Protein AF-A0A3P6RIS3-F1 (afdb_monomer_lite)

InterPro domains:
  IPR002110 Ankyrin repeat [PF12796] (1-81)
  IPR002110 Ankyrin repeat [PS50088] (1-27)
  IPR002110 Ankyrin repeat [SM00248] (1-24)
  IPR002110 Ankyrin repeat [SM00248] (29-58)
  IPR002110 Ankyrin repeat [SM00248] (59-87)
  IPR036770 Ankyrin repeat-containing domain superfamily [G3DSA:1.25.40.20] (1-86)
  IPR036770 Ankyrin repeat-containing domain superfamily [SSF48403] (2-82)
  IPR051631 Ankyrin repeat and KH/SAM domain-containing protein [PTHR23206] (1-82)

Sequence (87 aa):
MEAAREGHVHVVKILLENGAQVNATTDETMETALTVAACGGFTEVLDVLVKHGGDLELGTNTPLMEAAQEGHASTVNYILAAVKPVC

Secondary structure (DSSP, 8-state):
-HHHHTT-HHHHHHHHHTT--TT---TTT---HHHHHHHTT-HHHHHHHHHTT--TT-SSS-HHHHHHHTT-HHHHHHHHHHSS---

pLDDT: mean 94.3, std 10.42, range [45.28, 98.69]

Radius of gyration: 11.81 Å; chains: 1; bounding box: 27×23×30 Å

Organism: Cylicostephanus goldi (NCBI:txid71465)

Foldseek 3Di:
DVCLLVLVQVVLLVCVVVPNDLCDADPPFRDGSLLSNLLVLNQSNNVSSVVSVRDQPGTPQGSLNNNVVNVSVVNNVSVVVSPDDDD

Structure (mmCIF, N/CA/C/O backbone):
data_AF-A0A3P6RIS3-F1
#
_entry.id   AF-A0A3P6RIS3-F1
#
loop_
_atom_site.group_PDB
_atom_site.id
_atom_site.type_symbol
_atom_site.label_atom_id
_atom_site.label_alt_id
_atom_site.label_comp_id
_atom_site.label_asym_id
_atom_site.label_entity_id
_atom_site.label_seq_id
_atom_site.pdbx_PDB_ins_code
_atom_site.Cartn_x
_atom_site.Cartn_y
_atom_site.Cartn_z
_atom_site.occupancy
_atom_site.B_iso_or_equiv
_atom_site.auth_seq_id
_atom_site.auth_comp_id
_atom_site.auth_asym_id
_atom_site.auth_atom_id
_atom_site.pdbx_PDB_model_num
ATOM 1 N N . MET A 1 1 ? 0.250 -0.444 9.014 1.00 92.94 1 MET A N 1
ATOM 2 C CA . MET A 1 1 ? 1.394 -0.356 8.086 1.00 92.94 1 MET A CA 1
ATOM 3 C C . MET A 1 1 ? 2.089 -1.707 7.956 1.00 92.94 1 MET A C 1
ATOM 5 O O . MET A 1 1 ? 2.092 -2.235 6.858 1.00 92.94 1 MET A O 1
ATOM 9 N N . GLU A 1 2 ? 2.521 -2.337 9.055 1.00 96.94 2 GLU A N 1
ATOM 10 C CA . GLU A 1 2 ? 3.171 -3.669 9.036 1.00 96.94 2 GLU A CA 1
ATOM 11 C C . GLU A 1 2 ? 2.423 -4.752 8.243 1.00 96.94 2 GLU A C 1
ATOM 13 O O . GLU A 1 2 ? 2.990 -5.370 7.351 1.00 96.94 2 GLU A O 1
ATOM 18 N N . ALA A 1 3 ? 1.116 -4.930 8.469 1.00 98.31 3 ALA A N 1
ATOM 19 C CA . ALA A 1 3 ? 0.338 -5.909 7.701 1.00 98.31 3 ALA A CA 1
ATOM 20 C C . ALA A 1 3 ? 0.341 -5.633 6.182 1.00 98.31 3 ALA A C 1
ATOM 22 O O . ALA A 1 3 ? 0.234 -6.562 5.390 1.00 98.31 3 ALA A O 1
ATOM 23 N N . ALA A 1 4 ? 0.465 -4.367 5.773 1.00 98.19 4 ALA A N 1
ATOM 24 C CA . ALA A 1 4 ? 0.543 -3.985 4.369 1.00 98.19 4 ALA A CA 1
ATOM 25 C C . ALA A 1 4 ? 1.948 -4.214 3.788 1.00 98.19 4 ALA A C 1
ATOM 27 O O . ALA A 1 4 ? 2.064 -4.696 2.665 1.00 98.19 4 ALA A O 1
ATOM 28 N N . ARG A 1 5 ? 2.993 -3.942 4.584 1.00 97.25 5 ARG A N 1
ATOM 29 C CA . ARG A 1 5 ? 4.405 -4.205 4.262 1.00 97.25 5 ARG A CA 1
ATOM 30 C C . ARG A 1 5 ? 4.696 -5.692 4.047 1.00 97.25 5 ARG A C 1
ATOM 32 O O . ARG A 1 5 ? 5.553 -6.022 3.245 1.00 97.25 5 ARG A O 1
ATOM 39 N N . GLU A 1 6 ? 3.955 -6.573 4.714 1.00 98.25 6 GLU A N 1
ATOM 40 C CA . GLU A 1 6 ? 4.081 -8.034 4.576 1.00 98.25 6 GLU A CA 1
ATOM 41 C C . GLU A 1 6 ? 3.029 -8.651 3.629 1.00 98.25 6 GLU A C 1
ATOM 43 O O . GLU A 1 6 ? 2.870 -9.872 3.553 1.00 98.25 6 GLU A O 1
ATOM 48 N N . GLY A 1 7 ? 2.229 -7.831 2.936 1.00 98.00 7 GLY A N 1
ATOM 49 C CA . GLY A 1 7 ? 1.229 -8.322 1.980 1.00 98.00 7 GLY A CA 1
ATOM 50 C C . GLY A 1 7 ? 0.041 -9.074 2.605 1.00 98.00 7 GLY A C 1
ATOM 51 O O . GLY A 1 7 ? -0.672 -9.802 1.915 1.00 98.00 7 GLY A O 1
ATOM 52 N N . HIS A 1 8 ? -0.201 -8.940 3.912 1.00 98.56 8 HIS A N 1
ATOM 53 C CA . HIS A 1 8 ? -1.223 -9.686 4.652 1.00 98.56 8 HIS A CA 1
ATOM 54 C C . HIS A 1 8 ? -2.633 -9.100 4.463 1.00 98.56 8 HIS A C 1
ATOM 56 O O . HIS A 1 8 ? -3.208 -8.490 5.368 1.00 98.56 8 HIS A O 1
ATOM 62 N N . VAL A 1 9 ? -3.231 -9.337 3.292 1.00 98.56 9 VAL A N 1
ATOM 63 C CA . VAL A 1 9 ? -4.543 -8.797 2.879 1.00 98.56 9 VAL A CA 1
ATOM 64 C C . VAL A 1 9 ? -5.641 -8.997 3.931 1.00 98.56 9 VAL A C 1
ATOM 66 O O . VAL A 1 9 ? -6.384 -8.066 4.239 1.00 98.56 9 VAL A O 1
ATOM 69 N N . HIS A 1 10 ? -5.762 -10.201 4.501 1.00 98.38 10 HIS A N 1
ATOM 70 C CA . HIS A 1 10 ? -6.832 -10.494 5.461 1.00 98.38 10 HIS A CA 1
ATOM 71 C C . HIS A 1 10 ? -6.674 -9.710 6.772 1.00 98.38 10 HIS A C 1
ATOM 73 O O . HIS A 1 10 ? -7.655 -9.209 7.313 1.00 98.38 10 HIS A O 1
ATOM 79 N N . VAL A 1 11 ? -5.436 -9.532 7.243 1.00 98.69 11 VAL A N 1
ATOM 80 C CA . VAL A 1 11 ? -5.148 -8.745 8.450 1.00 98.69 11 VAL A CA 1
ATOM 81 C C . VAL A 1 11 ? -5.412 -7.261 8.195 1.00 98.69 11 VAL A C 1
ATOM 83 O O . VAL A 1 11 ? -5.999 -6.595 9.042 1.00 98.69 11 VAL A O 1
ATOM 86 N N . VAL A 1 12 ? -5.055 -6.750 7.011 1.00 98.62 12 VAL A N 1
ATOM 87 C CA . VAL A 1 12 ? -5.368 -5.368 6.610 1.00 98.62 12 VAL A CA 1
ATOM 88 C C . VAL A 1 12 ? -6.877 -5.108 6.657 1.00 98.62 12 VAL A C 1
ATOM 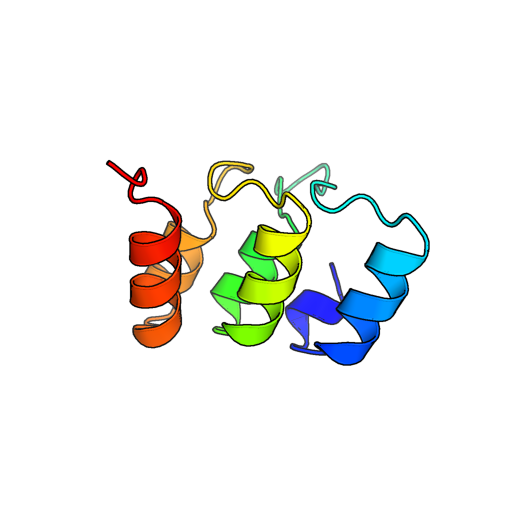90 O O . VAL A 1 12 ? -7.291 -4.103 7.230 1.00 98.62 12 VAL A O 1
ATOM 93 N N . LYS A 1 13 ? -7.702 -6.027 6.134 1.00 98.56 13 LYS A N 1
ATOM 94 C CA . LYS A 1 13 ? -9.172 -5.914 6.197 1.00 98.56 13 LYS A CA 1
ATOM 95 C C . LYS A 1 13 ? -9.680 -5.845 7.638 1.00 98.56 13 LYS A C 1
ATOM 97 O O . LYS A 1 13 ? -10.384 -4.900 7.971 1.00 98.56 13 LYS A O 1
ATOM 102 N N . ILE A 1 14 ? -9.249 -6.771 8.502 1.00 98.62 14 ILE A N 1
ATOM 103 C CA . ILE A 1 14 ? -9.643 -6.790 9.922 1.00 98.62 14 ILE A CA 1
ATOM 104 C C . ILE A 1 14 ? -9.303 -5.458 10.602 1.00 98.62 14 ILE A C 1
ATOM 106 O O . ILE A 1 14 ? -10.121 -4.912 11.340 1.00 98.62 14 ILE A O 1
ATOM 110 N N . LEU A 1 15 ? -8.107 -4.916 10.358 1.00 98.62 15 LEU A N 1
ATOM 111 C CA . LEU A 1 15 ? -7.686 -3.647 10.955 1.00 98.62 15 LEU A CA 1
ATOM 112 C C . LEU A 1 15 ? -8.578 -2.480 10.505 1.00 98.62 15 LEU A C 1
ATOM 114 O O . LEU A 1 15 ? -9.011 -1.690 11.343 1.00 98.62 15 LEU A O 1
ATOM 118 N N . LEU A 1 16 ? -8.882 -2.383 9.209 1.00 98.38 16 LEU A N 1
ATOM 119 C CA . LEU A 1 16 ? -9.737 -1.324 8.661 1.00 98.38 16 LEU A CA 1
ATOM 120 C C . LEU A 1 16 ? -11.181 -1.438 9.168 1.00 98.38 16 LEU A C 1
ATOM 122 O O . LEU A 1 16 ? -11.766 -0.437 9.577 1.00 98.38 16 LEU A O 1
ATOM 126 N N . GLU A 1 17 ? -11.725 -2.654 9.230 1.00 98.00 17 GLU A N 1
ATOM 127 C CA . GLU A 1 17 ? -13.061 -2.932 9.779 1.00 98.00 17 GLU A CA 1
ATOM 128 C C . GLU A 1 17 ? -13.180 -2.550 11.266 1.00 98.00 17 GLU A C 1
ATOM 130 O O . GLU A 1 17 ? -14.270 -2.237 11.738 1.00 98.00 17 GLU A O 1
ATOM 135 N N . ASN A 1 18 ? -12.060 -2.517 11.998 1.00 98.31 18 ASN A N 1
ATOM 136 C CA . ASN A 1 18 ? -11.990 -2.094 13.401 1.00 98.31 18 ASN A CA 1
ATOM 137 C C . ASN A 1 18 ? -11.558 -0.625 13.581 1.00 98.31 18 ASN A C 1
ATOM 139 O O . ASN A 1 18 ? -11.190 -0.216 14.681 1.00 98.31 18 ASN A O 1
ATOM 143 N N . GLY A 1 19 ? -11.619 0.186 12.521 1.00 97.44 19 GLY A N 1
ATOM 144 C CA . GLY A 1 19 ? -11.412 1.633 12.608 1.00 97.44 19 GLY A CA 1
ATOM 145 C C . GLY A 1 19 ? -9.952 2.081 12.548 1.00 97.44 19 GLY A C 1
ATOM 146 O O . GLY A 1 19 ? -9.648 3.201 12.958 1.00 97.44 19 GLY A O 1
ATOM 147 N N . ALA A 1 20 ? -9.037 1.247 12.040 1.00 98.12 20 ALA A N 1
ATOM 148 C CA . ALA A 1 20 ? -7.682 1.703 11.748 1.00 98.12 20 ALA A CA 1
ATOM 149 C C . ALA A 1 20 ? -7.702 2.866 10.741 1.00 98.12 20 ALA A C 1
ATOM 151 O O . ALA A 1 20 ? -8.413 2.837 9.736 1.00 98.12 20 ALA A O 1
ATOM 152 N N . GLN A 1 21 ? -6.884 3.889 10.993 1.00 97.81 21 GLN A N 1
ATOM 153 C CA . GLN A 1 21 ? -6.777 5.047 10.113 1.00 97.81 21 GLN A CA 1
ATOM 154 C C . GLN A 1 21 ? -6.001 4.673 8.840 1.00 97.81 21 GLN A C 1
ATOM 156 O O . GLN A 1 21 ? -4.790 4.461 8.879 1.00 97.81 21 GLN A O 1
ATOM 161 N N . VAL A 1 22 ? -6.705 4.602 7.706 1.00 97.69 22 VAL A N 1
ATOM 162 C CA . VAL A 1 22 ? -6.143 4.186 6.404 1.00 97.69 22 VAL A CA 1
ATOM 163 C C . VAL A 1 22 ? -5.001 5.091 5.919 1.00 97.69 22 VAL A C 1
ATOM 165 O O . VAL A 1 22 ? -4.026 4.603 5.354 1.00 97.69 22 VAL A O 1
ATOM 168 N N . ASN A 1 23 ? -5.096 6.388 6.220 1.00 97.31 23 ASN A N 1
ATOM 169 C CA . ASN A 1 23 ? -4.153 7.435 5.815 1.00 97.31 23 ASN A CA 1
ATOM 170 C C . ASN A 1 23 ? -3.186 7.832 6.944 1.00 97.31 23 ASN A C 1
ATOM 172 O O . ASN A 1 23 ? -2.680 8.950 6.957 1.00 97.31 23 ASN A O 1
ATOM 176 N N . ALA A 1 24 ? -2.963 6.953 7.926 1.00 96.75 24 ALA A N 1
ATOM 177 C CA . ALA A 1 24 ? -1.955 7.197 8.954 1.00 96.75 24 ALA A CA 1
ATOM 178 C C . ALA A 1 24 ? -0.554 7.268 8.329 1.00 96.75 24 ALA A C 1
ATOM 180 O O . ALA A 1 24 ? -0.214 6.443 7.474 1.00 96.75 24 ALA A O 1
ATOM 181 N N . THR A 1 25 ? 0.250 8.223 8.797 1.00 96.50 25 THR A N 1
ATOM 182 C CA . THR A 1 25 ? 1.625 8.455 8.347 1.00 96.50 25 THR A CA 1
ATOM 183 C C . THR A 1 25 ? 2.633 8.195 9.460 1.00 96.50 25 THR A C 1
ATOM 185 O O . THR A 1 25 ? 2.302 8.293 10.642 1.00 96.50 25 THR A O 1
ATOM 188 N N . THR A 1 26 ? 3.873 7.886 9.095 1.00 93.12 26 THR A N 1
ATOM 189 C CA . THR A 1 26 ? 5.020 7.966 10.012 1.00 93.12 26 THR A CA 1
ATOM 190 C C . THR A 1 26 ? 5.534 9.406 10.100 1.00 93.12 26 THR A C 1
ATOM 192 O O . THR A 1 26 ? 5.477 10.143 9.117 1.00 93.12 26 THR A O 1
ATOM 195 N N . ASP A 1 27 ? 6.064 9.809 11.257 1.00 90.56 27 ASP A N 1
ATOM 196 C CA . A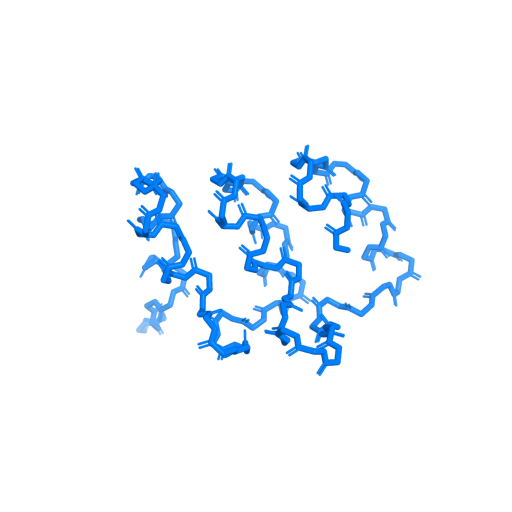SP A 1 27 ? 6.526 11.192 11.465 1.00 90.56 27 ASP A CA 1
ATOM 197 C C . ASP A 1 27 ? 7.796 11.532 10.663 1.00 90.56 27 ASP A C 1
ATOM 199 O O . ASP A 1 27 ? 7.976 12.667 10.230 1.00 90.56 27 ASP A O 1
ATOM 203 N N . GLU A 1 28 ? 8.691 10.558 10.468 1.00 89.31 28 GLU A N 1
ATOM 204 C CA . GLU A 1 28 ? 10.012 10.794 9.864 1.00 89.31 28 GLU A CA 1
ATOM 205 C C . GLU A 1 28 ? 10.009 10.667 8.336 1.00 89.31 28 GLU A C 1
ATOM 207 O O . GLU A 1 28 ? 10.613 11.481 7.640 1.00 89.31 28 GLU A O 1
ATOM 212 N N . THR A 1 29 ? 9.345 9.636 7.809 1.00 88.88 29 THR A N 1
ATOM 213 C CA . THR A 1 29 ? 9.382 9.276 6.381 1.00 88.88 29 THR A CA 1
ATOM 214 C C . THR A 1 29 ? 8.094 9.625 5.641 1.00 88.88 29 THR A C 1
ATOM 216 O O . THR A 1 29 ? 8.082 9.602 4.410 1.00 88.88 29 THR A O 1
ATOM 219 N N . MET A 1 30 ? 7.020 9.980 6.360 1.00 93.81 30 MET A N 1
ATOM 220 C CA . MET A 1 30 ? 5.680 10.184 5.797 1.00 93.81 30 MET A CA 1
ATOM 221 C C . MET A 1 30 ? 5.177 8.965 5.004 1.00 93.81 30 MET A C 1
ATOM 223 O O . MET A 1 30 ? 4.403 9.107 4.058 1.00 93.81 30 MET A O 1
ATOM 227 N N . GLU A 1 31 ? 5.618 7.761 5.379 1.00 95.44 31 GLU A N 1
ATOM 228 C CA . GLU A 1 31 ? 5.143 6.514 4.781 1.00 95.44 31 GLU A CA 1
ATOM 229 C C . GLU A 1 31 ? 3.678 6.284 5.139 1.00 95.44 31 GLU A C 1
ATOM 231 O O . GLU A 1 31 ? 3.245 6.584 6.250 1.00 95.44 31 GLU A O 1
ATOM 236 N N . THR A 1 32 ? 2.926 5.688 4.218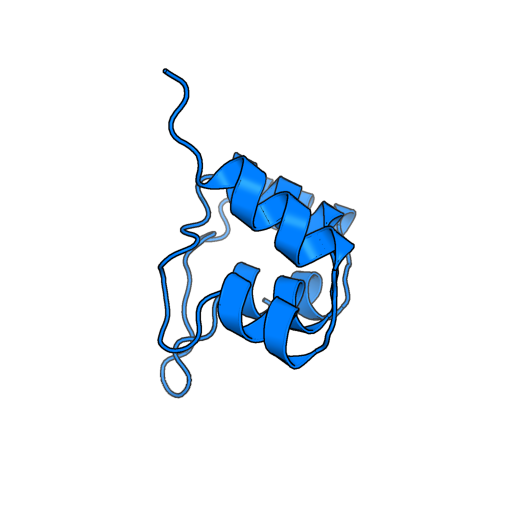 1.00 97.19 32 THR A N 1
ATOM 237 C CA . THR A 1 32 ? 1.546 5.251 4.433 1.00 97.19 32 THR A CA 1
ATOM 238 C C . THR A 1 32 ? 1.444 3.740 4.254 1.00 97.19 32 THR A C 1
ATOM 240 O O . THR A 1 32 ? 2.357 3.072 3.767 1.00 97.19 32 THR A O 1
ATOM 243 N N . ALA A 1 33 ? 0.294 3.160 4.603 1.00 97.81 33 ALA A N 1
ATOM 244 C CA . ALA A 1 33 ? 0.029 1.760 4.276 1.00 97.81 33 ALA A CA 1
ATOM 245 C C . ALA A 1 33 ? 0.084 1.490 2.757 1.00 97.81 33 ALA A C 1
ATOM 247 O O . ALA A 1 33 ? 0.465 0.393 2.352 1.00 97.81 33 ALA A O 1
ATOM 248 N N . LEU A 1 34 ? -0.268 2.481 1.926 1.00 97.81 34 LEU A N 1
ATOM 249 C CA . LEU A 1 34 ? -0.224 2.363 0.470 1.00 97.81 34 LEU A CA 1
ATOM 250 C C . LEU A 1 34 ? 1.210 2.379 -0.064 1.00 97.81 34 LEU A C 1
ATOM 252 O O . LEU A 1 34 ? 1.514 1.577 -0.944 1.00 97.81 34 LEU A O 1
ATOM 256 N N . THR A 1 35 ? 2.089 3.242 0.461 1.00 97.56 35 THR A N 1
ATOM 257 C CA . THR A 1 35 ? 3.480 3.331 -0.020 1.00 97.56 35 THR A CA 1
ATOM 258 C C . THR A 1 35 ? 4.238 2.040 0.262 1.00 97.56 35 THR A C 1
ATOM 260 O O . THR A 1 35 ? 4.847 1.483 -0.647 1.00 97.56 35 THR A O 1
ATOM 263 N N . VAL A 1 36 ? 4.106 1.479 1.471 1.00 97.50 36 VAL A N 1
ATOM 264 C CA . VAL A 1 36 ? 4.764 0.205 1.815 1.00 97.50 36 VAL A CA 1
ATOM 265 C C . VAL A 1 36 ? 4.181 -0.988 1.047 1.00 97.50 36 VAL A C 1
ATOM 267 O O . VAL A 1 36 ? 4.924 -1.885 0.657 1.00 97.50 36 VAL A O 1
ATOM 270 N N . ALA A 1 37 ? 2.869 -1.003 0.776 1.00 98.25 37 ALA A N 1
ATOM 271 C CA . ALA A 1 37 ? 2.255 -2.048 -0.045 1.00 98.25 37 ALA A CA 1
ATOM 272 C C . ALA A 1 37 ? 2.715 -1.966 -1.506 1.00 98.25 37 ALA A C 1
ATOM 274 O O . ALA A 1 37 ? 2.915 -2.992 -2.155 1.00 98.25 37 ALA A O 1
ATOM 275 N N . ALA A 1 38 ? 2.879 -0.747 -2.020 1.00 98.19 38 ALA A N 1
ATOM 276 C CA . ALA A 1 38 ? 3.344 -0.503 -3.374 1.00 98.19 38 ALA A CA 1
ATOM 277 C C . ALA A 1 38 ? 4.818 -0.857 -3.557 1.00 98.19 38 ALA A C 1
ATOM 279 O O . ALA A 1 38 ? 5.141 -1.503 -4.552 1.00 98.19 38 ALA A O 1
ATOM 280 N N . CYS A 1 39 ? 5.660 -0.526 -2.574 1.00 97.81 39 CYS A N 1
ATOM 281 C CA . CYS A 1 39 ? 7.063 -0.934 -2.510 1.00 97.81 39 CYS A CA 1
ATOM 282 C C . CYS A 1 39 ? 7.212 -2.465 -2.555 1.00 97.81 39 CYS A C 1
ATOM 284 O O . CYS A 1 39 ? 8.065 -2.975 -3.261 1.00 97.81 39 CYS A O 1
ATOM 286 N N . GLY A 1 40 ? 6.334 -3.216 -1.875 1.00 97.75 40 GLY A N 1
ATOM 287 C CA . GLY A 1 40 ? 6.324 -4.686 -1.931 1.00 97.75 40 GLY A CA 1
ATOM 288 C C . GLY A 1 40 ? 5.558 -5.296 -3.115 1.00 97.75 40 GLY A C 1
ATOM 289 O O . GLY A 1 40 ? 5.458 -6.518 -3.229 1.00 97.75 40 GLY A O 1
ATOM 290 N N . GLY A 1 41 ? 4.951 -4.475 -3.976 1.00 98.25 41 GLY A N 1
ATOM 291 C CA . GLY A 1 41 ? 4.182 -4.949 -5.127 1.00 98.25 41 GLY A CA 1
ATOM 292 C C . GLY A 1 41 ? 2.863 -5.646 -4.771 1.00 98.25 41 GLY A C 1
ATOM 293 O O . GLY A 1 41 ? 2.293 -6.350 -5.606 1.00 98.25 41 GLY A O 1
ATOM 294 N N . PHE A 1 42 ? 2.339 -5.449 -3.560 1.00 98.62 42 PHE A N 1
ATOM 295 C CA . PHE A 1 42 ? 1.138 -6.121 -3.060 1.00 98.62 42 PHE A CA 1
ATOM 296 C C . PHE A 1 42 ? -0.146 -5.461 -3.576 1.00 98.62 42 PHE A C 1
ATOM 298 O O . PHE A 1 42 ? -0.873 -4.791 -2.840 1.00 98.62 42 PHE A O 1
ATOM 305 N N . THR A 1 43 ? -0.454 -5.675 -4.858 1.00 98.31 43 THR A N 1
ATOM 306 C CA . THR A 1 43 ? -1.600 -5.047 -5.538 1.00 98.31 43 THR A CA 1
ATOM 307 C C . THR A 1 43 ? -2.944 -5.316 -4.843 1.00 98.31 43 THR A C 1
ATOM 309 O O . THR A 1 43 ? -3.790 -4.430 -4.789 1.00 98.31 43 THR A O 1
ATOM 312 N N . GLU A 1 44 ? -3.154 -6.503 -4.264 1.00 98.38 44 GLU A N 1
ATOM 313 C CA . GLU A 1 44 ? -4.405 -6.814 -3.551 1.00 98.38 44 GLU A CA 1
ATOM 314 C C . GLU A 1 44 ? -4.542 -6.026 -2.236 1.00 98.38 44 GLU A C 1
ATOM 316 O O . GLU A 1 44 ? -5.637 -5.590 -1.882 1.00 98.38 44 GLU A O 1
ATOM 321 N N . VAL A 1 45 ? -3.434 -5.785 -1.527 1.00 98.62 45 VAL A N 1
ATOM 322 C CA . VAL A 1 45 ? -3.433 -4.919 -0.338 1.00 98.62 45 VAL A CA 1
ATOM 323 C C . VAL A 1 45 ? -3.757 -3.480 -0.731 1.00 98.62 45 VAL A C 1
ATOM 325 O O . VAL A 1 45 ? -4.598 -2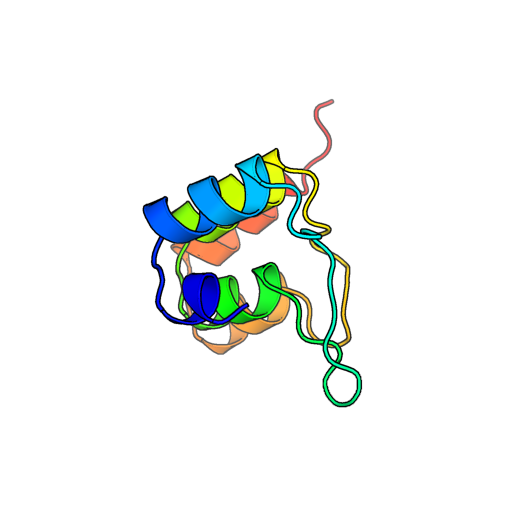.850 -0.092 1.00 98.62 45 VAL A O 1
ATOM 328 N N . LEU A 1 46 ? -3.126 -2.980 -1.797 1.00 97.44 46 LEU A N 1
ATOM 329 C CA . LEU A 1 46 ? -3.423 -1.670 -2.377 1.00 97.44 46 LEU A CA 1
ATOM 330 C C . LEU A 1 46 ? -4.908 -1.522 -2.701 1.00 97.44 46 LEU A C 1
ATOM 332 O O . LEU A 1 46 ? -5.510 -0.521 -2.330 1.00 97.44 46 LEU A O 1
ATOM 336 N N . ASP A 1 47 ? -5.510 -2.535 -3.322 1.00 98.00 47 ASP A N 1
ATOM 337 C C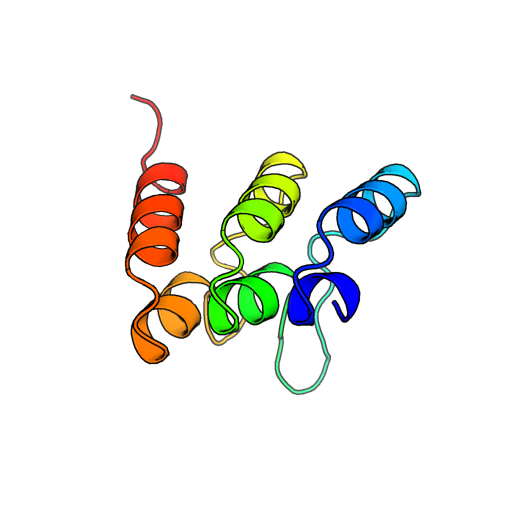A . ASP A 1 47 ? -6.925 -2.499 -3.674 1.00 98.00 47 ASP A CA 1
ATOM 338 C C . ASP A 1 47 ? -7.846 -2.394 -2.461 1.00 98.00 47 ASP A C 1
ATOM 340 O O . ASP A 1 47 ? -8.796 -1.608 -2.461 1.00 98.00 47 ASP A O 1
ATOM 344 N N . VAL A 1 48 ? -7.530 -3.117 -1.387 1.00 98.31 48 VAL A N 1
ATOM 345 C CA . VAL A 1 48 ? -8.254 -2.980 -0.122 1.00 98.31 48 VAL A CA 1
ATOM 346 C C . VAL A 1 48 ? -8.104 -1.569 0.442 1.00 98.31 48 VAL A C 1
ATOM 348 O O . VAL A 1 48 ? -9.108 -0.964 0.813 1.00 98.31 48 VAL A O 1
ATOM 351 N N . LEU A 1 49 ? -6.884 -1.034 0.498 1.00 98.06 49 LEU A N 1
ATOM 352 C CA . LEU A 1 49 ? -6.614 0.289 1.063 1.00 98.06 49 LEU A CA 1
ATOM 353 C C . LEU A 1 49 ? -7.304 1.405 0.261 1.00 98.06 49 LEU A C 1
ATOM 355 O O . LEU A 1 49 ? -7.977 2.245 0.854 1.00 98.06 49 LEU A O 1
ATOM 359 N N . VAL A 1 50 ? -7.223 1.377 -1.073 1.00 97.38 50 VAL A N 1
ATOM 360 C CA . VAL A 1 50 ? -7.885 2.353 -1.960 1.00 97.38 50 VAL A CA 1
ATOM 361 C C . VAL A 1 50 ? -9.405 2.302 -1.792 1.00 97.38 50 VAL A C 1
ATOM 363 O O . VAL A 1 50 ? -10.040 3.342 -1.628 1.00 97.38 50 VAL A O 1
ATOM 366 N N . LYS A 1 51 ? -10.006 1.106 -1.730 1.00 96.69 51 LYS A N 1
ATOM 367 C CA . LYS A 1 51 ? -11.454 0.948 -1.487 1.00 96.69 51 LYS A CA 1
ATOM 368 C C . LYS A 1 51 ? -11.920 1.509 -0.142 1.00 96.69 51 LYS A C 1
ATOM 370 O O . LYS A 1 51 ? -13.093 1.842 -0.010 1.00 96.69 51 LYS A O 1
ATOM 375 N N . HIS A 1 52 ? -11.021 1.628 0.833 1.00 97.50 52 HIS A N 1
ATOM 376 C CA . HIS A 1 52 ? -11.299 2.229 2.139 1.00 97.50 52 HIS A CA 1
ATOM 377 C C . HIS A 1 52 ? -10.898 3.712 2.217 1.00 97.50 52 HIS A C 1
ATOM 379 O O . HIS A 1 52 ? -10.836 4.268 3.311 1.00 97.50 52 HIS A O 1
ATOM 385 N N . GLY A 1 53 ? -10.653 4.371 1.078 1.00 96.38 53 GLY A N 1
ATOM 386 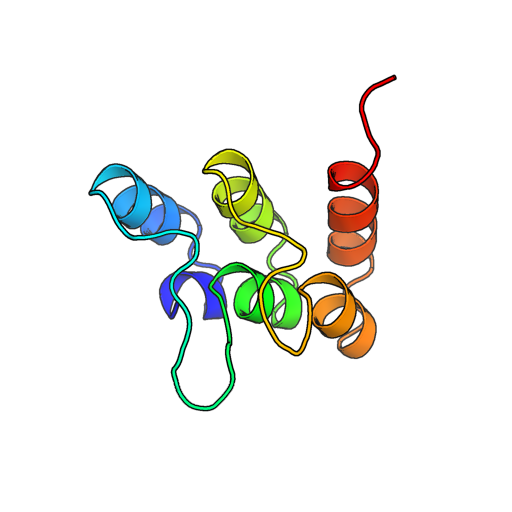C CA . GLY A 1 53 ? -10.334 5.801 1.023 1.00 96.38 53 GLY A CA 1
ATOM 387 C C . GLY A 1 53 ? -8.853 6.122 1.227 1.00 96.38 53 GLY A C 1
ATOM 388 O O . GLY A 1 53 ? -8.520 7.231 1.648 1.00 96.38 53 GLY A O 1
ATOM 389 N N . GLY A 1 54 ? -7.972 5.157 0.958 1.00 97.00 54 GLY A N 1
ATOM 390 C CA . GLY A 1 54 ? -6.535 5.386 0.904 1.00 97.00 54 GLY A CA 1
ATOM 391 C C . GLY A 1 54 ? -6.176 6.412 -0.174 1.00 97.00 54 GLY A C 1
ATOM 392 O O . GLY A 1 54 ? -6.562 6.253 -1.332 1.00 97.00 54 GLY A O 1
ATOM 393 N N . ASP A 1 55 ? -5.437 7.448 0.212 1.00 96.44 55 ASP A N 1
ATOM 394 C CA . ASP A 1 55 ? -4.999 8.520 -0.682 1.00 96.44 55 ASP A CA 1
ATOM 395 C C . ASP A 1 55 ? -3.704 8.131 -1.415 1.00 96.44 55 ASP A C 1
ATOM 397 O O . ASP A 1 55 ? -2.658 7.916 -0.799 1.00 96.44 55 ASP A O 1
ATOM 401 N N . LEU A 1 56 ? -3.785 8.025 -2.744 1.00 95.94 56 LEU A N 1
ATOM 402 C CA . LEU A 1 56 ? -2.663 7.662 -3.616 1.00 95.94 56 LEU A CA 1
ATOM 403 C C . LEU A 1 56 ? -1.651 8.802 -3.810 1.00 95.94 56 LEU A C 1
ATOM 405 O O . LEU A 1 56 ? -0.572 8.552 -4.337 1.00 95.94 56 LEU A O 1
ATOM 409 N N . GLU A 1 57 ? -1.962 10.021 -3.377 1.00 94.88 57 GLU A N 1
ATOM 410 C CA . GLU A 1 57 ? -1.065 11.179 -3.464 1.00 94.88 57 GLU A CA 1
ATOM 411 C C . GLU A 1 57 ? -0.508 11.590 -2.087 1.00 94.88 57 GLU A C 1
ATOM 413 O O . GLU A 1 57 ? 0.209 12.584 -1.972 1.00 94.88 57 GLU A O 1
ATOM 418 N N . LEU A 1 58 ? -0.813 10.827 -1.030 1.00 93.81 58 LEU A N 1
ATOM 419 C CA . LEU A 1 58 ? -0.345 11.109 0.325 1.00 93.81 58 LEU A CA 1
ATOM 420 C C . LEU A 1 58 ? 1.069 10.568 0.576 1.00 93.81 58 LEU A C 1
ATOM 422 O O . LEU A 1 58 ? 1.348 9.386 0.367 1.00 93.81 58 LEU A O 1
ATOM 426 N N . GLY A 1 59 ? 1.918 11.426 1.143 1.00 87.81 59 GLY A N 1
ATOM 427 C CA . GLY A 1 59 ? 3.298 11.115 1.515 1.00 87.81 59 GLY A CA 1
ATOM 428 C C . GLY A 1 59 ? 4.317 11.804 0.607 1.00 87.81 59 GLY A C 1
ATOM 429 O O . GLY A 1 59 ? 3.962 12.468 -0.364 1.00 87.81 59 GLY A O 1
ATOM 430 N N . THR A 1 60 ? 5.600 11.678 0.946 1.00 89.25 60 THR A N 1
ATOM 431 C CA . THR A 1 60 ? 6.689 12.277 0.151 1.00 89.25 60 THR A CA 1
ATOM 432 C C . THR A 1 60 ? 6.979 11.456 -1.105 1.00 89.25 60 THR A C 1
ATOM 434 O O . THR A 1 60 ? 7.085 12.011 -2.196 1.00 89.25 60 THR A O 1
ATOM 437 N N . ASN A 1 61 ? 7.070 10.133 -0.951 1.00 92.81 61 ASN A N 1
ATOM 438 C CA . ASN A 1 61 ? 7.095 9.193 -2.065 1.00 92.81 61 ASN A CA 1
ATOM 439 C C . ASN A 1 61 ? 5.687 8.640 -2.237 1.00 92.81 61 ASN A C 1
ATOM 441 O O . ASN A 1 61 ? 5.146 8.045 -1.306 1.00 92.81 61 ASN A O 1
ATOM 445 N N . THR A 1 62 ? 5.085 8.823 -3.409 1.00 95.88 62 THR A N 1
ATOM 446 C CA . THR A 1 62 ? 3.752 8.272 -3.656 1.00 95.88 62 THR A CA 1
ATOM 447 C C . THR A 1 62 ? 3.834 6.759 -3.891 1.00 95.88 62 THR A C 1
ATOM 449 O O . THR A 1 62 ? 4.869 6.249 -4.334 1.00 95.88 62 THR A O 1
ATOM 452 N N . PRO A 1 63 ? 2.744 6.003 -3.674 1.00 97.12 63 PRO A N 1
ATOM 453 C CA . PRO A 1 63 ? 2.672 4.586 -4.025 1.00 97.12 63 PRO A CA 1
ATOM 454 C C . PRO A 1 63 ? 3.085 4.310 -5.482 1.00 97.12 63 PRO A C 1
ATOM 456 O O . PRO A 1 63 ? 3.703 3.288 -5.770 1.00 97.12 63 PRO A O 1
ATOM 459 N N . LEU A 1 64 ? 2.795 5.231 -6.412 1.00 97.69 64 LEU A N 1
ATOM 460 C CA . LEU A 1 64 ? 3.232 5.105 -7.803 1.00 97.69 64 LEU A CA 1
ATOM 461 C C . LEU A 1 64 ? 4.760 5.171 -7.936 1.00 97.69 64 LEU A C 1
ATOM 463 O O . LEU A 1 64 ? 5.325 4.388 -8.698 1.00 97.69 64 LEU A O 1
ATOM 467 N N . MET A 1 65 ? 5.417 6.082 -7.208 1.00 97.50 65 MET A N 1
ATOM 468 C CA . MET A 1 65 ? 6.878 6.212 -7.209 1.00 97.50 65 MET A CA 1
ATOM 469 C C . MET A 1 65 ? 7.539 4.935 -6.685 1.00 97.50 65 MET A C 1
ATOM 471 O O . MET A 1 65 ? 8.413 4.395 -7.358 1.00 97.50 65 MET A O 1
ATOM 475 N N . GLU A 1 66 ? 7.064 4.414 -5.550 1.00 97.62 66 GLU A N 1
ATOM 476 C CA . GLU A 1 66 ? 7.587 3.187 -4.933 1.00 97.62 66 GLU A CA 1
ATOM 477 C C . GLU A 1 66 ? 7.425 1.969 -5.859 1.00 97.62 66 GLU A C 1
ATOM 479 O O . GLU A 1 66 ? 8.387 1.264 -6.158 1.00 97.62 66 GLU A O 1
ATOM 484 N N . ALA A 1 67 ? 6.226 1.751 -6.412 1.00 98.12 67 ALA A N 1
ATOM 485 C CA . ALA A 1 67 ? 5.993 0.632 -7.326 1.00 98.12 67 ALA A CA 1
ATOM 486 C C . ALA A 1 67 ? 6.805 0.739 -8.627 1.00 98.12 67 ALA A C 1
ATOM 488 O O . ALA A 1 67 ? 7.203 -0.281 -9.193 1.00 98.12 67 ALA A O 1
ATOM 489 N N . ALA A 1 68 ? 7.026 1.959 -9.126 1.00 98.31 68 ALA A N 1
ATOM 490 C CA . ALA A 1 68 ? 7.834 2.191 -10.316 1.00 98.31 68 ALA A CA 1
ATOM 491 C C . ALA A 1 68 ? 9.325 1.954 -10.044 1.00 98.31 68 ALA A C 1
ATOM 493 O O . ALA A 1 68 ? 9.990 1.334 -10.875 1.00 98.31 68 ALA A O 1
ATOM 494 N N . GLN A 1 69 ? 9.830 2.403 -8.890 1.00 98.06 69 GLN A N 1
ATOM 495 C CA . GLN A 1 69 ? 11.210 2.183 -8.460 1.00 98.06 69 GLN A CA 1
ATOM 496 C C . GLN A 1 69 ? 11.529 0.687 -8.350 1.00 98.06 69 GLN A C 1
ATOM 498 O O . GLN A 1 69 ? 12.539 0.241 -8.891 1.00 98.06 69 GLN A O 1
ATOM 503 N N . GLU A 1 70 ? 10.641 -0.089 -7.726 1.00 98.19 70 GLU A N 1
ATOM 504 C CA . GLU A 1 70 ? 10.828 -1.532 -7.509 1.00 98.19 70 GLU A CA 1
ATOM 505 C C . GLU A 1 70 ? 10.422 -2.394 -8.727 1.00 98.19 70 GLU A C 1
ATOM 507 O O . GLU A 1 70 ? 10.548 -3.619 -8.728 1.00 98.19 70 GLU A O 1
ATOM 512 N N . GLY A 1 71 ? 9.947 -1.773 -9.815 1.00 98.12 71 GLY A N 1
ATOM 513 C CA . GLY A 1 71 ? 9.630 -2.467 -11.068 1.00 98.12 71 GLY A CA 1
ATOM 514 C C . GLY A 1 71 ? 8.346 -3.305 -11.031 1.00 98.12 71 GLY A C 1
ATOM 515 O O . GLY A 1 71 ? 8.161 -4.217 -11.844 1.00 98.12 71 GLY A O 1
ATOM 516 N N . HIS A 1 72 ? 7.419 -3.004 -10.122 1.00 98.38 72 HIS A N 1
ATOM 517 C CA . HIS A 1 72 ? 6.156 -3.721 -9.957 1.00 98.38 72 HIS A CA 1
ATOM 518 C C . HIS A 1 72 ? 5.103 -3.295 -10.993 1.00 98.38 72 HIS A C 1
ATOM 520 O O . HIS A 1 72 ? 4.114 -2.631 -10.678 1.00 98.38 72 HIS A O 1
ATOM 526 N N . ALA A 1 73 ? 5.288 -3.720 -12.248 1.00 98.00 73 ALA A N 1
ATOM 527 C CA . ALA A 1 73 ? 4.454 -3.324 -13.391 1.00 98.00 73 ALA A CA 1
ATOM 528 C C . ALA A 1 73 ? 2.940 -3.543 -13.183 1.00 98.00 73 ALA A C 1
ATOM 530 O O . ALA A 1 73 ? 2.136 -2.697 -13.573 1.00 98.00 73 ALA A O 1
ATOM 531 N N . SER A 1 74 ? 2.533 -4.648 -12.548 1.00 97.56 74 SER A N 1
ATOM 532 C CA . SER A 1 74 ? 1.119 -4.910 -12.230 1.00 97.56 74 SER A CA 1
ATOM 533 C C . SER A 1 74 ? 0.544 -3.865 -11.273 1.00 97.56 74 SER A C 1
ATOM 535 O O . SER A 1 74 ? -0.552 -3.356 -11.503 1.00 97.56 74 SER A O 1
ATOM 537 N N . THR A 1 75 ? 1.307 -3.495 -10.245 1.00 97.94 75 THR A N 1
ATOM 538 C CA . THR A 1 75 ? 0.925 -2.465 -9.276 1.00 97.94 75 THR A CA 1
ATOM 539 C C . THR A 1 75 ? 0.890 -1.079 -9.911 1.00 97.94 75 THR A C 1
ATOM 541 O O . THR A 1 75 ? -0.071 -0.345 -9.701 1.00 97.94 75 THR A O 1
ATOM 544 N N . VAL A 1 76 ? 1.870 -0.737 -10.751 1.00 98.19 76 VAL A N 1
ATOM 545 C CA . VAL A 1 76 ? 1.869 0.523 -11.514 1.00 98.19 76 VAL A CA 1
ATOM 546 C C . VAL A 1 76 ? 0.613 0.628 -12.379 1.00 98.19 76 VAL A C 1
ATOM 548 O O . VAL A 1 76 ? -0.097 1.630 -12.321 1.00 98.19 76 VAL A O 1
ATOM 551 N N . ASN A 1 77 ? 0.290 -0.422 -13.140 1.00 97.50 77 ASN A N 1
ATOM 552 C CA . ASN A 1 77 ? -0.911 -0.444 -13.975 1.00 97.50 77 ASN A CA 1
ATOM 553 C C . ASN A 1 77 ? -2.196 -0.315 -13.148 1.00 97.50 77 ASN A C 1
ATOM 555 O O . ASN A 1 77 ? -3.111 0.396 -13.560 1.00 97.50 77 ASN A O 1
ATOM 559 N N . TYR A 1 78 ? -2.256 -0.970 -11.985 1.00 97.00 78 TYR A N 1
ATOM 560 C CA . TYR A 1 78 ? -3.377 -0.840 -11.058 1.00 97.00 78 TYR A CA 1
ATOM 561 C C . TYR A 1 78 ? -3.546 0.607 -10.577 1.00 97.00 78 TYR A C 1
ATOM 563 O O . TYR A 1 78 ? -4.630 1.170 -10.711 1.00 97.00 78 TYR A O 1
ATOM 571 N N . ILE A 1 79 ? -2.473 1.233 -10.082 1.00 96.00 79 ILE A N 1
ATOM 572 C CA . ILE A 1 79 ? -2.509 2.608 -9.567 1.00 96.00 79 ILE A CA 1
ATOM 573 C C . ILE A 1 79 ? -2.926 3.581 -10.679 1.00 96.00 79 ILE A C 1
ATOM 575 O O . ILE A 1 79 ? -3.841 4.377 -10.491 1.00 96.00 79 ILE A O 1
ATOM 579 N N . LEU A 1 80 ? -2.348 3.470 -11.880 1.00 95.62 80 LEU A N 1
ATOM 580 C CA . LEU A 1 80 ? -2.719 4.316 -13.023 1.00 95.62 80 LEU A CA 1
ATOM 581 C C . LEU A 1 80 ? -4.175 4.125 -13.473 1.00 95.62 80 LEU A C 1
ATOM 583 O O . LEU A 1 80 ? -4.771 5.050 -14.027 1.00 95.62 80 LEU A O 1
ATOM 587 N N . ALA A 1 81 ? -4.751 2.938 -13.276 1.00 94.12 81 ALA A N 1
ATOM 588 C CA . ALA A 1 81 ? -6.167 2.696 -13.530 1.00 94.12 81 ALA A CA 1
ATOM 589 C C . ALA A 1 81 ? -7.057 3.299 -12.432 1.00 94.12 81 ALA A C 1
ATOM 591 O O . ALA A 1 81 ? -8.118 3.826 -12.753 1.00 94.12 81 ALA A O 1
ATOM 592 N N . ALA A 1 82 ? -6.615 3.266 -11.172 1.00 87.44 82 ALA A N 1
ATOM 593 C CA . ALA A 1 82 ? -7.339 3.825 -10.031 1.00 87.44 82 ALA A CA 1
ATOM 594 C C . ALA A 1 82 ? -7.378 5.367 -10.027 1.00 87.44 82 ALA A C 1
ATOM 596 O O . ALA A 1 82 ? -8.350 5.946 -9.553 1.00 87.44 82 ALA A O 1
ATOM 597 N N . VAL A 1 83 ? -6.355 6.032 -10.580 1.00 74.56 83 VAL A N 1
ATOM 598 C CA . VAL A 1 83 ? -6.253 7.508 -10.636 1.00 74.56 83 VAL A CA 1
ATOM 599 C C . VAL A 1 83 ? -7.028 8.120 -11.814 1.00 74.56 83 VAL A C 1
ATOM 601 O O . VAL A 1 83 ? -7.307 9.320 -11.821 1.00 74.56 83 VAL A O 1
ATOM 604 N N . LYS A 1 84 ? -7.413 7.335 -12.831 1.00 58.56 84 LYS A N 1
ATOM 605 C CA . LYS A 1 84 ? -8.192 7.879 -13.954 1.00 58.56 84 LYS A CA 1
ATOM 606 C C . LYS A 1 84 ? -9.591 8.275 -13.470 1.00 58.56 84 LYS A C 1
ATOM 608 O O . LYS A 1 84 ? -10.321 7.403 -12.999 1.00 58.56 84 LYS A O 1
ATOM 613 N N . PRO A 1 85 ? -9.998 9.551 -13.612 1.00 46.69 85 PRO A N 1
ATOM 614 C CA . PRO A 1 85 ? -11.348 9.953 -13.264 1.00 46.69 85 PRO A CA 1
ATOM 615 C C . PRO A 1 85 ? -12.320 9.188 -14.160 1.00 46.69 85 PRO A C 1
ATOM 617 O O . PRO A 1 85 ? -12.142 9.126 -15.379 1.00 46.69 85 PRO A O 1
ATOM 620 N N . VAL A 1 86 ? -13.326 8.577 -13.539 1.00 48.78 86 VAL A N 1
ATOM 621 C CA . VAL A 1 86 ? -14.493 8.055 -14.246 1.00 48.78 86 VAL A CA 1
ATOM 622 C C . VAL A 1 86 ? -15.135 9.253 -14.945 1.00 48.78 86 VAL A C 1
ATOM 624 O O . VAL A 1 86 ? -15.596 10.177 -14.274 1.00 48.78 86 VAL A O 1
ATOM 627 N N . CYS A 1 87 ? -15.049 9.277 -16.275 1.00 45.28 87 CYS A N 1
ATOM 628 C CA . CYS A 1 87 ? -15.740 10.241 -17.127 1.00 45.28 87 CYS A CA 1
ATOM 629 C C . CYS A 1 87 ? -17.258 10.123 -16.960 1.00 45.28 87 CYS A C 1
ATOM 631 O O . CYS A 1 87 ? -17.737 8.969 -16.847 1.00 45.28 87 CYS A O 1
#